Protein AF-A0AAX6TEC4-F1 (afdb_monomer_lite)

pLDDT: mean 70.36, std 19.99, range [33.09, 93.31]

Organism: Heterocephalus glaber (NCBI:txid10181)

Sequence (115 aa):
MALVPYEEAAGVGLQKFHKPFATFSFANHTIRVRQDWRQLGVAAVVWDAAVVLSTYLEMGAVELRGCSAVELGAGTGLVSIVAALLGASFGTFPIDEHMEASRRVRKNGSHVLRR

Structure (mmCIF, N/CA/C/O backbone):
data_AF-A0AAX6TEC4-F1
#
_entry.id   AF-A0AAX6TEC4-F1
#
loop_
_atom_site.group_PDB
_atom_site.id
_atom_site.type_symbol
_atom_site.label_atom_id
_atom_site.label_alt_id
_atom_site.label_comp_id
_atom_site.label_asym_id
_atom_site.label_entity_id
_atom_site.label_seq_id
_atom_site.pdbx_PDB_ins_code
_atom_site.Cartn_x
_atom_site.Cartn_y
_atom_site.Cartn_z
_atom_site.occupancy
_atom_site.B_iso_or_equiv
_atom_site.auth_seq_id
_atom_site.auth_comp_id
_atom_site.auth_asym_id
_atom_site.auth_atom_id
_atom_site.pdbx_PDB_model_num
ATOM 1 N N . MET A 1 1 ? 16.856 -19.346 -4.039 1.00 33.09 1 MET A N 1
ATOM 2 C CA . MET A 1 1 ? 16.809 -18.172 -4.934 1.00 33.09 1 MET A CA 1
ATOM 3 C C . MET A 1 1 ? 16.508 -18.699 -6.327 1.00 33.09 1 MET A C 1
ATOM 5 O O . MET A 1 1 ? 17.327 -19.433 -6.859 1.00 33.09 1 MET A O 1
ATOM 9 N N . ALA A 1 2 ? 15.298 -18.470 -6.841 1.00 36.25 2 ALA A N 1
ATOM 10 C CA . ALA A 1 2 ? 14.895 -18.942 -8.165 1.00 36.25 2 ALA A CA 1
ATOM 11 C C . ALA A 1 2 ? 14.949 -17.763 -9.137 1.00 36.25 2 ALA A C 1
ATOM 13 O O . ALA A 1 2 ? 14.362 -16.714 -8.873 1.00 36.25 2 ALA A O 1
ATOM 14 N N . LEU A 1 3 ? 15.687 -17.931 -10.230 1.00 43.97 3 LEU A N 1
ATOM 15 C CA . LEU A 1 3 ? 15.736 -16.974 -11.326 1.00 43.97 3 LEU A CA 1
ATOM 16 C C . LEU A 1 3 ? 14.529 -17.280 -12.213 1.00 43.97 3 LEU A C 1
ATOM 18 O O . LEU A 1 3 ? 14.510 -18.300 -12.894 1.00 43.97 3 LEU A O 1
ATOM 22 N N . VAL A 1 4 ? 13.490 -16.450 -12.128 1.00 55.38 4 VAL A N 1
ATOM 23 C CA . VAL A 1 4 ? 12.333 -16.539 -13.025 1.00 55.38 4 VAL A CA 1
ATOM 24 C C . VAL A 1 4 ? 12.636 -15.646 -14.228 1.00 55.38 4 VAL A C 1
ATOM 26 O O . VAL A 1 4 ? 12.648 -14.422 -14.065 1.00 55.38 4 VAL A O 1
ATOM 29 N N . PRO A 1 5 ? 12.934 -16.209 -15.412 1.00 50.22 5 PRO A N 1
ATOM 30 C CA . PRO A 1 5 ? 13.138 -15.409 -16.608 1.00 50.22 5 PRO A CA 1
ATOM 31 C C . PRO A 1 5 ? 11.786 -14.830 -17.040 1.00 50.22 5 PRO A C 1
ATOM 33 O O . PRO A 1 5 ? 10.908 -15.544 -17.520 1.00 50.22 5 PRO A O 1
ATOM 36 N N . TYR A 1 6 ? 11.600 -13.526 -16.835 1.00 54.91 6 TYR A N 1
ATOM 37 C CA . TYR A 1 6 ? 10.500 -12.787 -17.445 1.00 54.91 6 TYR A CA 1
ATOM 38 C C . TYR A 1 6 ? 10.891 -12.473 -18.889 1.00 54.91 6 TYR A C 1
ATOM 40 O O . TYR A 1 6 ? 11.501 -11.440 -19.156 1.00 54.91 6 TYR A O 1
ATOM 48 N N . GLU A 1 7 ? 10.583 -13.376 -19.820 1.00 53.34 7 GLU A N 1
ATOM 49 C CA . GLU A 1 7 ? 10.614 -13.013 -21.236 1.00 53.34 7 GLU A CA 1
ATOM 50 C C . GLU A 1 7 ? 9.557 -11.941 -21.517 1.00 53.34 7 GLU A C 1
ATOM 52 O O . GLU A 1 7 ? 8.434 -12.013 -21.013 1.00 53.34 7 GLU A O 1
ATOM 57 N N . GLU A 1 8 ? 9.902 -10.958 -22.353 1.00 53.72 8 GLU A N 1
ATOM 58 C CA . GLU A 1 8 ? 9.047 -9.819 -22.730 1.00 53.72 8 GLU A CA 1
ATOM 59 C C . GLU A 1 8 ? 7.679 -10.232 -23.316 1.00 53.72 8 GLU A C 1
ATOM 61 O O . GLU A 1 8 ? 6.755 -9.419 -23.357 1.00 53.72 8 GLU A O 1
ATOM 66 N N . ALA A 1 9 ? 7.522 -11.500 -23.718 1.00 49.78 9 ALA A N 1
ATOM 67 C CA . ALA A 1 9 ? 6.291 -12.083 -24.249 1.00 49.78 9 ALA A CA 1
ATOM 68 C C . ALA A 1 9 ? 5.428 -12.840 -23.211 1.00 49.78 9 ALA A C 1
ATOM 70 O O . ALA A 1 9 ? 4.306 -13.251 -23.522 1.00 49.78 9 ALA A O 1
ATOM 71 N N . ALA A 1 10 ? 5.897 -13.025 -21.973 1.00 48.00 10 ALA A N 1
ATOM 72 C CA . ALA A 1 10 ? 5.171 -13.763 -20.945 1.00 48.00 10 ALA A CA 1
ATOM 73 C C . ALA A 1 10 ? 4.118 -12.878 -20.258 1.00 48.00 10 ALA A C 1
ATOM 75 O O . ALA A 1 10 ? 4.369 -12.234 -19.248 1.00 48.00 10 ALA A O 1
ATOM 76 N N . GLY A 1 11 ? 2.898 -12.900 -20.792 1.00 50.16 11 GLY A N 1
ATOM 77 C CA . GLY A 1 11 ? 1.684 -12.605 -20.036 1.00 50.16 11 GLY A CA 1
ATOM 78 C C . GLY A 1 11 ? 1.136 -11.191 -20.212 1.00 50.16 11 GLY A C 1
ATOM 79 O O . GLY A 1 11 ? 1.694 -10.201 -19.745 1.00 50.16 11 GLY A O 1
ATOM 80 N N . VAL A 1 12 ? -0.077 -11.128 -20.761 1.00 52.53 12 VAL A N 1
ATOM 81 C CA . VAL A 1 12 ? -0.977 -9.960 -20.814 1.00 52.53 12 VAL A CA 1
ATOM 82 C C . VAL A 1 12 ? -1.051 -9.193 -19.469 1.00 52.53 12 VAL A C 1
ATOM 84 O O . VAL A 1 12 ? -1.340 -7.999 -19.449 1.00 52.53 12 VAL A O 1
ATOM 87 N N . GLY A 1 13 ? -0.714 -9.838 -18.344 1.00 57.31 13 GLY A N 1
ATOM 88 C CA . GLY A 1 13 ? -0.671 -9.256 -17.000 1.00 57.31 13 GLY A CA 1
ATOM 89 C C . GLY A 1 13 ? 0.547 -8.388 -16.637 1.00 57.31 13 GLY A C 1
ATOM 90 O O . GLY A 1 13 ? 0.413 -7.572 -15.727 1.00 57.31 13 GLY A O 1
ATOM 91 N N . LEU A 1 14 ? 1.701 -8.488 -17.317 1.00 60.34 14 LEU A N 1
ATOM 92 C CA . LEU A 1 14 ? 2.917 -7.704 -16.988 1.00 60.34 14 LEU A CA 1
ATOM 93 C C . LEU A 1 14 ? 3.008 -6.353 -17.709 1.00 60.34 14 LEU A C 1
ATOM 95 O O . LEU A 1 14 ? 3.801 -5.486 -17.340 1.00 60.34 14 LEU A O 1
ATOM 99 N N . GLN A 1 15 ? 2.146 -6.114 -18.697 1.00 63.56 15 GLN A N 1
ATOM 100 C CA . GLN A 1 15 ? 2.068 -4.833 -19.409 1.00 63.56 15 GLN A CA 1
ATOM 101 C C . GLN A 1 15 ? 1.787 -3.652 -18.461 1.00 63.56 15 GLN A C 1
ATOM 103 O O . GLN A 1 15 ? 2.258 -2.536 -18.677 1.00 63.56 15 GLN A O 1
ATOM 108 N N . LYS A 1 16 ? 1.082 -3.894 -17.347 1.00 69.06 16 LYS A N 1
ATOM 109 C CA . LYS A 1 16 ? 0.771 -2.870 -16.334 1.00 69.06 16 LYS A CA 1
ATOM 110 C C . LYS A 1 16 ? 2.002 -2.330 -15.592 1.00 69.06 16 LYS A C 1
ATOM 112 O O . LYS A 1 16 ? 1.962 -1.205 -15.097 1.00 69.06 16 LYS A O 1
ATOM 117 N N . PHE A 1 17 ? 3.093 -3.093 -15.554 1.00 70.56 17 PHE A N 1
ATOM 118 C CA . PHE A 1 17 ? 4.337 -2.733 -14.866 1.00 70.56 17 PHE A CA 1
ATOM 119 C C . PHE A 1 17 ? 5.250 -1.823 -15.692 1.00 70.56 17 PHE A C 1
ATOM 121 O O . PHE A 1 17 ? 6.108 -1.140 -15.139 1.00 70.56 17 PHE A O 1
ATOM 128 N N . HIS A 1 18 ? 5.014 -1.738 -17.002 1.00 69.31 18 HIS A N 1
ATOM 129 C CA . HIS A 1 18 ? 5.733 -0.833 -17.899 1.00 69.31 18 HIS A CA 1
ATOM 130 C C . HIS A 1 18 ? 5.202 0.607 -17.859 1.00 69.31 18 HIS A C 1
ATOM 132 O O . HIS A 1 18 ? 5.808 1.509 -18.439 1.00 69.31 18 HIS A O 1
ATOM 138 N N . LYS A 1 19 ? 4.081 0.853 -17.166 1.00 79.75 19 LYS A N 1
ATOM 139 C CA . LYS A 1 19 ? 3.554 2.206 -16.966 1.00 79.75 19 LYS A CA 1
ATOM 140 C C . LYS A 1 19 ? 4.354 2.921 -15.870 1.00 79.75 19 LYS A C 1
ATOM 142 O O . LYS A 1 19 ? 4.447 2.383 -14.767 1.00 79.75 19 LYS A O 1
ATOM 147 N N . PRO A 1 20 ? 4.836 4.158 -16.105 1.00 81.38 20 PRO A N 1
ATOM 148 C CA . PRO A 1 20 ? 5.668 4.890 -15.144 1.00 81.38 20 PRO A CA 1
ATOM 149 C C . PRO A 1 20 ? 4.913 5.294 -13.870 1.00 81.38 20 PRO A C 1
ATOM 151 O O . PRO A 1 20 ? 5.523 5.625 -12.854 1.00 81.38 20 PRO A O 1
ATOM 154 N N . PHE A 1 21 ? 3.578 5.272 -13.912 1.00 83.38 21 PHE A N 1
ATOM 155 C CA . PHE A 1 21 ? 2.720 5.548 -12.771 1.00 83.38 21 PHE A CA 1
ATOM 156 C C . PHE A 1 21 ? 1.545 4.573 -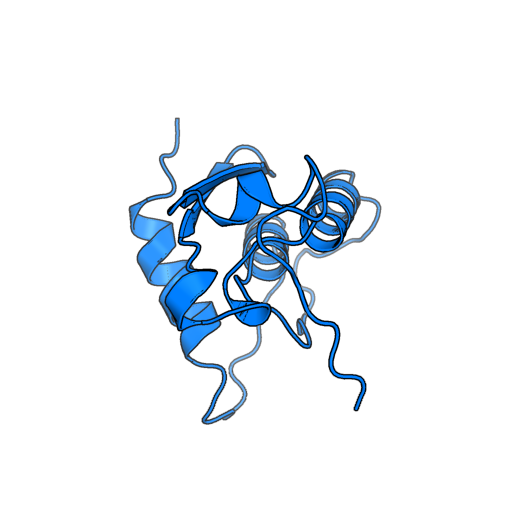12.723 1.00 83.38 21 PHE A C 1
ATOM 158 O O . PHE A 1 21 ? 0.979 4.221 -13.760 1.00 83.38 21 PHE A O 1
ATOM 165 N N . ALA A 1 22 ? 1.151 4.204 -11.509 1.00 85.38 22 ALA A N 1
ATOM 166 C CA . ALA A 1 22 ? -0.113 3.552 -11.204 1.00 85.38 22 ALA A CA 1
ATOM 167 C C . ALA A 1 22 ? -0.930 4.452 -10.268 1.00 85.38 22 ALA A C 1
ATOM 169 O O . ALA A 1 22 ? -0.383 5.050 -9.339 1.00 85.38 22 ALA A O 1
ATOM 170 N N . THR A 1 23 ? -2.228 4.573 -10.531 1.00 88.00 23 THR A N 1
ATOM 171 C CA . THR A 1 23 ? -3.137 5.437 -9.769 1.00 88.00 23 THR A CA 1
ATOM 172 C C . THR A 1 23 ? -4.213 4.581 -9.121 1.00 88.00 23 THR A C 1
ATOM 174 O O . 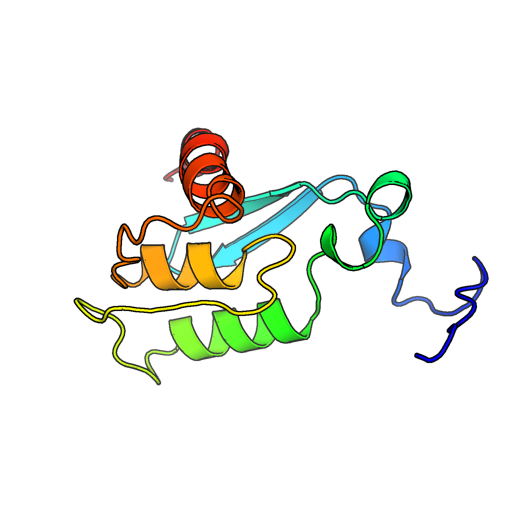THR A 1 23 ? -4.856 3.789 -9.806 1.00 88.00 23 THR A O 1
ATOM 177 N N . PHE A 1 24 ? -4.419 4.772 -7.822 1.00 89.06 24 PHE A N 1
ATOM 178 C CA . PHE A 1 24 ? -5.405 4.058 -7.016 1.00 89.06 24 PHE A CA 1
ATOM 179 C C . PHE A 1 24 ? -6.258 5.048 -6.225 1.00 89.06 24 PHE A C 1
ATOM 181 O O . PHE A 1 24 ? -5.807 6.154 -5.928 1.00 89.06 24 PHE A O 1
ATOM 188 N N . SER A 1 25 ? -7.480 4.654 -5.877 1.00 90.50 25 SER A N 1
ATOM 189 C CA . SER A 1 25 ? -8.364 5.421 -4.999 1.00 90.50 25 SER A CA 1
ATOM 190 C C . SER A 1 25 ? -8.635 4.586 -3.756 1.00 90.50 25 SER A C 1
ATOM 192 O O . SER A 1 25 ? -9.218 3.516 -3.886 1.00 90.50 25 SER A O 1
ATOM 194 N N . PHE A 1 26 ? -8.200 5.069 -2.592 1.00 89.12 26 PHE A N 1
ATOM 195 C CA . PHE A 1 26 ? -8.381 4.413 -1.293 1.00 89.12 26 PHE A CA 1
ATOM 196 C C . PHE A 1 26 ? -8.607 5.460 -0.202 1.00 89.12 26 PHE A C 1
ATOM 198 O O . PHE A 1 26 ? -8.005 6.535 -0.237 1.00 89.12 26 PHE A O 1
ATOM 205 N N . ALA A 1 27 ? -9.454 5.152 0.776 1.00 84.81 27 ALA A N 1
ATOM 206 C CA . ALA A 1 27 ? -9.827 6.002 1.901 1.00 84.81 27 ALA A CA 1
ATOM 207 C C . ALA A 1 27 ? -10.238 7.425 1.467 1.00 84.81 27 ALA A C 1
ATOM 209 O O . ALA A 1 27 ? -9.849 8.403 2.101 1.00 84.81 27 ALA A O 1
ATOM 210 N N . ASN A 1 28 ? -10.971 7.559 0.354 1.00 87.12 28 ASN A N 1
ATOM 211 C CA . ASN A 1 28 ? -11.330 8.832 -0.300 1.00 87.12 28 ASN A CA 1
ATOM 212 C C . ASN A 1 28 ? -10.142 9.688 -0.793 1.00 87.12 28 ASN A C 1
ATOM 214 O O . ASN A 1 28 ? -10.297 10.884 -1.044 1.00 87.12 28 ASN A O 1
ATOM 218 N N . HIS A 1 29 ? -8.964 9.095 -0.976 1.00 84.38 29 HIS A N 1
ATOM 219 C CA . HIS A 1 29 ? -7.776 9.765 -1.496 1.00 84.38 29 HIS A CA 1
ATOM 220 C C . HIS A 1 29 ? -7.301 9.102 -2.789 1.00 84.38 29 HIS A C 1
ATOM 222 O O . HIS A 1 29 ? -7.287 7.879 -2.924 1.00 84.38 29 HIS A O 1
ATOM 228 N N . THR A 1 30 ? -6.862 9.921 -3.746 1.00 87.31 30 THR A N 1
ATOM 229 C CA . THR A 1 30 ? -6.182 9.421 -4.946 1.00 87.31 30 THR A CA 1
ATOM 230 C C . THR A 1 30 ? -4.689 9.290 -4.667 1.00 87.31 30 THR A C 1
ATOM 232 O O . THR A 1 30 ? -4.005 10.280 -4.407 1.00 87.31 30 THR A O 1
ATOM 235 N N . ILE A 1 31 ? -4.178 8.065 -4.738 1.00 87.38 31 ILE A N 1
ATOM 236 C CA . ILE A 1 31 ? -2.775 7.728 -4.513 1.00 87.38 31 ILE A CA 1
ATOM 237 C C . ILE A 1 31 ? -2.131 7.447 -5.867 1.00 87.38 31 ILE A C 1
ATOM 239 O O . ILE A 1 31 ? -2.513 6.514 -6.573 1.00 87.38 31 ILE A O 1
ATOM 243 N N . ARG A 1 32 ? -1.121 8.243 -6.223 1.00 86.81 32 ARG A N 1
ATOM 244 C CA . ARG A 1 32 ? -0.309 8.025 -7.423 1.00 86.81 32 ARG A CA 1
ATOM 245 C C . ARG A 1 32 ? 1.054 7.467 -7.038 1.00 86.81 32 ARG A C 1
ATOM 247 O O . ARG A 1 32 ? 1.844 8.132 -6.371 1.00 86.81 32 ARG A O 1
ATOM 254 N N . VAL A 1 33 ? 1.342 6.257 -7.497 1.00 86.06 33 VAL A N 1
ATOM 255 C CA . VAL A 1 33 ? 2.580 5.526 -7.229 1.00 86.06 33 VAL A CA 1
ATOM 256 C C . VAL A 1 33 ? 3.460 5.552 -8.474 1.00 86.06 33 VAL A C 1
ATOM 258 O O . VAL A 1 33 ? 3.015 5.179 -9.556 1.00 86.06 33 VAL A O 1
ATOM 261 N N . ARG A 1 34 ? 4.717 5.987 -8.332 1.00 84.12 34 ARG A N 1
ATOM 262 C CA . ARG A 1 34 ? 5.721 5.895 -9.405 1.00 84.12 34 ARG A CA 1
ATOM 263 C C . ARG A 1 34 ? 6.235 4.462 -9.494 1.00 84.12 34 ARG A C 1
ATOM 265 O O . ARG A 1 34 ? 6.682 3.938 -8.475 1.00 84.12 34 ARG A O 1
ATOM 272 N N . GLN A 1 35 ? 6.211 3.891 -10.693 1.00 81.19 35 GLN A N 1
ATOM 273 C CA . GLN A 1 35 ? 6.712 2.551 -10.968 1.00 81.19 35 GLN A CA 1
ATOM 274 C C . GLN A 1 35 ? 7.912 2.589 -11.914 1.00 81.19 35 GLN A C 1
ATOM 276 O O . GLN A 1 35 ? 7.987 3.456 -12.785 1.00 81.19 35 GLN A O 1
ATOM 281 N N . ASP A 1 36 ? 8.843 1.655 -11.738 1.00 80.44 36 ASP A N 1
ATOM 282 C CA . ASP A 1 36 ? 10.042 1.548 -12.573 1.00 80.44 36 ASP A CA 1
ATOM 283 C C . ASP A 1 36 ? 10.529 0.095 -12.676 1.00 80.44 36 ASP A C 1
ATOM 285 O O . ASP A 1 36 ? 11.529 -0.305 -12.079 1.00 80.44 36 ASP A O 1
ATOM 289 N N . TRP A 1 37 ? 9.786 -0.718 -13.432 1.00 77.12 37 TRP A N 1
ATOM 290 C CA . TRP A 1 37 ? 10.117 -2.130 -13.649 1.00 77.12 37 TRP A CA 1
ATOM 291 C C . TRP A 1 37 ? 11.494 -2.326 -14.296 1.00 77.12 37 TRP A C 1
ATOM 293 O O . TRP A 1 37 ? 12.199 -3.276 -13.973 1.00 77.12 37 TRP A O 1
ATOM 303 N N . ARG A 1 38 ? 11.899 -1.418 -15.195 1.00 75.12 38 ARG A N 1
ATOM 304 C CA . ARG A 1 38 ? 13.131 -1.563 -15.981 1.00 75.12 38 ARG A CA 1
ATOM 305 C C . ARG A 1 38 ? 14.394 -1.295 -15.170 1.00 75.12 38 ARG A C 1
ATOM 307 O O . ARG A 1 38 ? 15.379 -1.993 -15.380 1.00 75.12 38 ARG A O 1
ATOM 314 N N . GLN A 1 39 ? 14.388 -0.295 -14.285 1.00 72.50 39 GLN A N 1
ATOM 315 C CA . GLN A 1 39 ? 15.584 0.056 -13.507 1.00 72.50 39 GLN A CA 1
ATOM 316 C C . GLN A 1 39 ? 15.610 -0.568 -12.112 1.00 72.50 39 GLN A C 1
ATOM 318 O O . GLN A 1 39 ? 16.685 -0.855 -11.597 1.00 72.50 39 GLN A O 1
ATOM 323 N N . LEU A 1 40 ? 14.445 -0.762 -11.490 1.00 71.62 40 LEU A N 1
ATOM 324 C CA . LEU A 1 40 ? 14.335 -1.153 -10.080 1.00 71.62 40 LEU A CA 1
ATOM 325 C C . LEU A 1 40 ? 13.594 -2.491 -9.878 1.00 71.62 40 LEU A C 1
ATOM 327 O O . LEU A 1 40 ? 13.478 -2.972 -8.749 1.00 71.62 40 LEU A O 1
ATOM 331 N N . GLY A 1 41 ? 13.116 -3.116 -10.960 1.00 76.62 41 GLY A N 1
ATOM 332 C CA . GLY A 1 41 ? 12.578 -4.475 -10.958 1.00 76.62 41 GLY A CA 1
ATOM 333 C C . GLY A 1 41 ? 11.345 -4.667 -10.070 1.00 76.62 41 GLY A C 1
ATOM 334 O O . GLY A 1 41 ? 10.480 -3.797 -9.949 1.00 76.62 41 GLY A O 1
ATOM 335 N N . VAL A 1 42 ? 11.278 -5.840 -9.436 1.00 78.94 42 VAL A N 1
ATOM 336 C CA . VAL A 1 42 ? 10.149 -6.341 -8.627 1.00 78.94 42 VAL A CA 1
ATOM 337 C C . VAL A 1 42 ? 9.725 -5.373 -7.515 1.00 78.94 42 VAL A C 1
ATOM 339 O O . VAL A 1 42 ? 8.536 -5.269 -7.221 1.00 78.94 42 VAL A O 1
ATOM 342 N N . ALA A 1 43 ? 10.663 -4.644 -6.905 1.00 76.44 43 ALA A N 1
ATOM 343 C CA . ALA A 1 43 ? 10.373 -3.752 -5.780 1.00 76.44 43 ALA A CA 1
ATOM 344 C C . ALA A 1 43 ? 9.694 -2.434 -6.197 1.00 76.44 43 ALA A C 1
ATOM 346 O O . ALA A 1 43 ? 9.058 -1.780 -5.373 1.00 76.44 43 ALA A O 1
ATOM 347 N N . ALA A 1 44 ? 9.806 -2.038 -7.467 1.00 81.81 44 ALA A N 1
ATOM 348 C CA . ALA A 1 44 ? 9.322 -0.751 -7.959 1.00 81.81 44 ALA A CA 1
ATOM 349 C C . ALA A 1 44 ? 8.017 -0.847 -8.747 1.00 81.81 44 ALA A C 1
ATOM 351 O O . ALA A 1 44 ? 7.724 0.028 -9.559 1.00 81.81 44 ALA A O 1
ATOM 352 N N . VAL A 1 45 ? 7.223 -1.889 -8.522 1.00 83.69 45 VAL A N 1
ATOM 353 C CA . VAL A 1 45 ? 5.888 -2.025 -9.108 1.00 83.69 45 VAL A CA 1
ATOM 354 C C . VAL A 1 45 ? 4.866 -2.360 -8.039 1.00 83.69 45 VAL A C 1
ATOM 356 O O . VAL A 1 45 ? 5.188 -2.913 -6.986 1.00 83.69 45 VAL A O 1
ATOM 359 N N . VAL A 1 46 ? 3.618 -1.981 -8.289 1.00 86.38 46 VAL A N 1
ATOM 360 C CA . VAL A 1 46 ? 2.513 -2.335 -7.405 1.00 86.38 46 VAL A CA 1
ATOM 361 C C . VAL A 1 46 ? 2.028 -3.727 -7.775 1.00 86.38 46 VAL A C 1
ATOM 363 O O . VAL A 1 46 ? 1.489 -3.940 -8.858 1.00 86.38 46 VAL A O 1
ATOM 366 N N . TRP A 1 47 ? 2.202 -4.670 -6.857 1.00 89.31 47 TRP A N 1
ATOM 367 C CA . TRP A 1 47 ? 1.686 -6.027 -6.995 1.00 89.31 47 TRP A CA 1
ATOM 368 C C . TRP A 1 47 ? 0.190 -6.085 -6.683 1.00 89.31 47 TRP A C 1
ATOM 370 O O . TRP A 1 47 ? -0.294 -5.354 -5.820 1.00 89.31 47 TRP A O 1
ATOM 380 N N . ASP A 1 48 ? -0.537 -7.004 -7.325 1.00 87.50 48 ASP A N 1
ATOM 381 C CA . 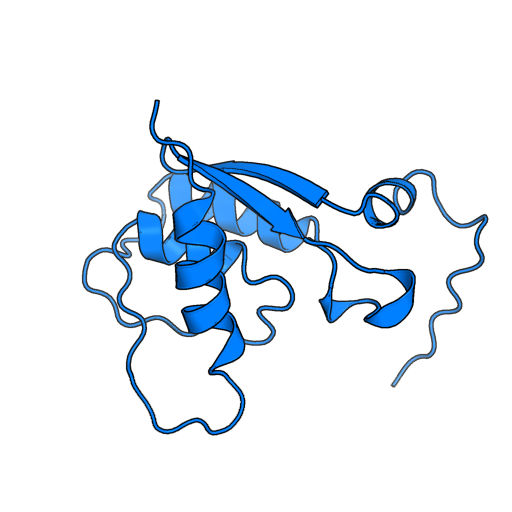ASP A 1 48 ? -1.983 -7.162 -7.096 1.00 87.50 48 ASP A CA 1
ATOM 382 C C . ASP A 1 48 ? -2.303 -7.473 -5.628 1.00 87.50 48 ASP A C 1
ATOM 384 O O . ASP A 1 48 ? -3.285 -6.970 -5.090 1.00 87.50 48 ASP A O 1
ATOM 388 N N . ALA A 1 49 ? -1.429 -8.218 -4.944 1.00 87.88 49 ALA A N 1
ATOM 389 C CA . ALA A 1 49 ? -1.561 -8.495 -3.516 1.00 87.88 49 ALA A CA 1
ATOM 390 C C . ALA A 1 49 ? -1.591 -7.214 -2.660 1.00 87.88 49 ALA A C 1
ATOM 392 O O . ALA A 1 49 ? -2.356 -7.139 -1.701 1.00 87.88 49 ALA A O 1
ATOM 393 N N . ALA A 1 50 ? -0.820 -6.183 -3.028 1.00 88.12 50 ALA A N 1
ATOM 394 C CA . ALA A 1 50 ? -0.832 -4.898 -2.328 1.00 88.12 50 ALA A CA 1
ATOM 395 C C . ALA A 1 50 ? -2.162 -4.154 -2.528 1.00 88.12 50 ALA A C 1
ATOM 397 O O . ALA A 1 50 ? -2.646 -3.494 -1.609 1.00 88.12 50 ALA A O 1
ATOM 398 N N . VAL A 1 51 ? -2.776 -4.286 -3.709 1.00 90.75 51 VAL A N 1
ATOM 399 C CA . VAL A 1 51 ? -4.102 -3.718 -3.999 1.00 90.75 51 VAL A CA 1
ATOM 400 C C . VAL A 1 51 ? -5.172 -4.435 -3.177 1.00 90.75 51 VAL A C 1
ATOM 402 O O . VAL A 1 51 ? -5.939 -3.775 -2.485 1.00 90.75 51 VAL A O 1
ATOM 405 N N . VAL A 1 52 ? -5.172 -5.772 -3.181 1.00 93.31 52 VAL A N 1
ATOM 406 C CA . VAL A 1 52 ? -6.127 -6.589 -2.411 1.00 93.31 52 VAL A CA 1
ATOM 407 C C . VAL A 1 52 ? -6.024 -6.303 -0.913 1.00 93.31 52 VAL A C 1
ATOM 409 O O . VAL A 1 52 ? -7.045 -6.102 -0.258 1.00 93.31 52 VAL A O 1
ATOM 412 N N . LEU A 1 53 ? -4.805 -6.226 -0.371 1.00 90.38 53 LEU A N 1
ATOM 413 C CA . LEU A 1 53 ? -4.596 -5.897 1.038 1.00 90.38 53 LEU A CA 1
ATOM 414 C C . LEU A 1 53 ? -5.077 -4.477 1.364 1.00 90.38 53 LEU A C 1
ATOM 416 O O . LEU A 1 53 ? -5.742 -4.277 2.374 1.00 90.38 53 LEU A O 1
ATOM 420 N N . SER A 1 54 ? -4.809 -3.503 0.492 1.00 90.75 54 SER A N 1
ATOM 421 C CA . SER A 1 54 ? -5.296 -2.127 0.663 1.00 90.75 54 SER A CA 1
ATOM 422 C C . SER A 1 54 ? -6.826 -2.059 0.697 1.00 90.75 54 SER A C 1
ATOM 424 O O . SER A 1 54 ? -7.385 -1.401 1.572 1.00 90.75 54 SER A O 1
ATOM 426 N N . THR A 1 55 ? -7.506 -2.787 -0.196 1.00 91.94 55 THR A N 1
ATOM 427 C CA . THR A 1 55 ? -8.972 -2.910 -0.189 1.00 91.94 55 THR A CA 1
ATOM 428 C C . THR A 1 55 ? -9.469 -3.552 1.105 1.00 91.94 55 THR A C 1
ATOM 430 O O . THR A 1 55 ? -10.410 -3.054 1.713 1.00 91.94 55 THR A O 1
ATOM 433 N N . TYR A 1 56 ? -8.822 -4.623 1.569 1.00 91.62 56 TYR A N 1
ATOM 434 C CA . TYR A 1 56 ? -9.204 -5.296 2.812 1.00 91.62 56 TYR A CA 1
ATOM 435 C C . TYR A 1 56 ? -9.091 -4.377 4.040 1.00 91.62 56 TYR A C 1
ATOM 437 O O . TYR A 1 56 ? -9.976 -4.376 4.896 1.00 91.62 56 TYR A O 1
ATOM 445 N N . LEU A 1 57 ? -8.037 -3.555 4.111 1.00 89.44 57 LEU A N 1
ATOM 446 C CA . LEU A 1 57 ? -7.879 -2.559 5.174 1.00 89.44 57 LEU A CA 1
ATOM 447 C C . LEU A 1 57 ? -8.944 -1.455 5.087 1.00 89.44 57 LEU A C 1
ATOM 449 O O . LEU A 1 57 ? -9.497 -1.057 6.109 1.00 89.44 57 LEU A O 1
ATOM 453 N N . GLU A 1 58 ? -9.269 -0.984 3.880 1.00 88.94 58 GLU A N 1
ATOM 454 C CA . GLU A 1 58 ? -10.306 0.035 3.658 1.00 88.94 58 GLU A CA 1
ATOM 455 C C . GLU A 1 58 ? -11.709 -0.443 4.063 1.00 88.94 58 GLU A C 1
ATOM 457 O O . GLU A 1 58 ? -12.501 0.349 4.571 1.00 88.94 58 GLU A O 1
ATOM 462 N N . MET A 1 59 ? -12.004 -1.738 3.918 1.00 89.75 59 MET A N 1
ATOM 463 C CA . MET A 1 59 ? -13.273 -2.338 4.352 1.00 89.75 59 MET A CA 1
ATOM 464 C C . MET A 1 59 ? -13.491 -2.288 5.875 1.00 89.75 59 MET A C 1
ATOM 466 O O . MET A 1 59 ? -14.563 -2.664 6.346 1.00 89.75 59 MET A O 1
ATOM 470 N N . GLY A 1 60 ? -12.500 -1.843 6.657 1.00 85.50 60 GLY A N 1
ATOM 471 C CA . GLY A 1 60 ? -12.611 -1.717 8.111 1.00 85.50 60 GLY A CA 1
ATOM 472 C C . GLY A 1 60 ? -12.560 -3.054 8.849 1.00 85.50 60 GLY A C 1
ATOM 473 O O . GLY A 1 60 ? -12.908 -3.114 10.024 1.00 85.50 60 GLY A O 1
ATOM 474 N N . ALA A 1 61 ? -12.109 -4.124 8.185 1.00 80.12 61 ALA A N 1
ATOM 475 C CA . ALA A 1 61 ? -11.934 -5.439 8.803 1.00 80.12 61 ALA A CA 1
ATOM 476 C C . ALA A 1 61 ? -10.808 -5.464 9.857 1.00 80.12 61 ALA A C 1
ATOM 478 O O . ALA A 1 61 ? -10.716 -6.402 10.646 1.00 80.12 61 ALA A O 1
ATOM 479 N N . VAL A 1 62 ? -9.945 -4.441 9.864 1.00 84.44 62 VAL A N 1
ATOM 480 C CA . VAL A 1 62 ? -8.836 -4.273 10.807 1.00 84.44 62 VAL A CA 1
ATOM 481 C C . VAL A 1 62 ? -8.890 -2.862 11.387 1.00 84.44 62 VAL A C 1
ATOM 483 O O . VAL A 1 62 ? -8.902 -1.880 10.644 1.00 84.44 62 VAL A O 1
ATOM 486 N N . GLU A 1 63 ? -8.887 -2.750 12.714 1.00 83.69 63 GLU A N 1
ATOM 487 C CA . GLU A 1 63 ? -8.793 -1.461 13.395 1.00 83.69 63 GLU A CA 1
ATOM 488 C C . GLU A 1 63 ? -7.340 -0.971 13.377 1.00 83.69 63 GLU A C 1
ATOM 490 O O . GLU A 1 63 ? -6.460 -1.562 13.997 1.00 83.69 63 GLU A O 1
ATOM 495 N N . LEU A 1 64 ? -7.081 0.089 12.607 1.00 83.06 64 LEU A N 1
ATOM 496 C CA . LEU A 1 64 ? -5.739 0.655 12.426 1.00 83.06 64 LEU A CA 1
ATOM 497 C C . LEU A 1 64 ? -5.515 1.963 13.191 1.00 83.06 64 LEU A C 1
ATOM 499 O O . LEU A 1 64 ? -4.376 2.413 13.320 1.00 83.06 64 LEU A O 1
ATOM 503 N N . ARG A 1 65 ? -6.579 2.607 13.679 1.00 85.31 65 ARG A N 1
ATOM 504 C CA . ARG A 1 65 ? -6.491 3.936 14.297 1.00 85.31 65 ARG A CA 1
ATOM 505 C C . ARG A 1 65 ? -5.685 3.881 15.590 1.00 85.31 65 ARG A C 1
ATOM 507 O O . ARG A 1 65 ? -6.079 3.225 16.544 1.00 85.31 65 ARG A O 1
ATOM 514 N N . GLY A 1 66 ? -4.568 4.606 15.624 1.00 82.00 66 GLY A N 1
ATOM 515 C CA . GLY A 1 66 ? -3.690 4.661 16.798 1.00 82.00 66 GLY A CA 1
ATOM 516 C C . GLY A 1 66 ? -2.816 3.418 16.994 1.00 82.00 66 GLY A C 1
ATOM 517 O O . GLY A 1 66 ? -2.066 3.355 17.966 1.00 82.00 66 GLY A O 1
ATOM 518 N N . CYS A 1 67 ? -2.860 2.450 16.076 1.00 84.56 67 CYS A N 1
ATOM 519 C CA . CYS A 1 67 ? -1.996 1.276 16.119 1.00 84.56 67 CYS A CA 1
ATOM 520 C C . CYS A 1 67 ? -0.612 1.591 15.543 1.00 84.56 67 CYS A C 1
ATOM 522 O O . CYS A 1 67 ? -0.491 2.337 14.570 1.00 84.56 67 CYS A O 1
ATOM 524 N N . SER A 1 68 ? 0.427 0.980 16.115 1.00 86.19 68 SER A N 1
ATOM 525 C CA . SER A 1 68 ? 1.767 0.970 15.522 1.00 86.19 68 SER A CA 1
ATOM 526 C C . SER A 1 68 ? 1.854 -0.151 14.487 1.00 86.19 68 SER A C 1
ATOM 528 O O . SER A 1 68 ? 1.611 -1.309 14.830 1.00 86.19 68 SER A O 1
ATOM 530 N N . ALA A 1 69 ? 2.181 0.176 13.237 1.00 82.81 69 ALA A N 1
ATOM 531 C CA . ALA A 1 69 ? 2.267 -0.790 12.141 1.00 82.81 69 ALA A CA 1
ATOM 532 C C . ALA A 1 69 ? 3.654 -0.792 11.477 1.00 82.81 69 ALA A C 1
ATOM 534 O O . ALA A 1 69 ? 4.329 0.235 11.403 1.00 82.81 69 ALA A O 1
ATOM 535 N N . VAL A 1 70 ? 4.061 -1.956 10.961 1.00 86.69 70 VAL A N 1
ATOM 536 C CA . VAL A 1 70 ? 5.271 -2.137 10.148 1.00 86.69 70 VAL A CA 1
ATOM 537 C C . VAL A 1 70 ? 4.927 -2.946 8.897 1.00 86.69 70 VAL A C 1
ATOM 539 O O . VAL A 1 70 ? 4.297 -3.997 8.987 1.00 86.69 70 VAL A O 1
ATOM 542 N N . GLU A 1 71 ? 5.326 -2.454 7.722 1.00 83.62 71 GLU A N 1
ATOM 543 C CA . GLU A 1 71 ? 5.177 -3.165 6.447 1.00 83.62 71 GLU A CA 1
ATOM 544 C C . GLU A 1 71 ? 6.528 -3.769 6.044 1.00 83.62 71 GLU A C 1
ATOM 546 O O . GLU A 1 71 ? 7.478 -3.049 5.731 1.00 83.62 71 GLU A O 1
ATOM 551 N N . LEU A 1 72 ? 6.624 -5.100 6.046 1.00 86.75 72 LEU A N 1
ATOM 552 C CA . LEU A 1 72 ? 7.814 -5.811 5.580 1.00 86.75 72 LEU A CA 1
ATOM 553 C C . LEU A 1 72 ? 7.741 -5.995 4.063 1.00 86.75 72 LEU A C 1
ATOM 555 O O . LEU A 1 72 ? 6.758 -6.517 3.546 1.00 86.75 72 LEU A O 1
ATOM 559 N N . GLY A 1 73 ? 8.790 -5.583 3.348 1.00 83.56 73 GLY A N 1
ATOM 560 C CA . GLY A 1 73 ? 8.819 -5.686 1.887 1.00 83.56 73 GLY A CA 1
ATOM 561 C C . GLY A 1 73 ? 7.879 -4.702 1.185 1.00 83.56 73 GLY A C 1
ATOM 562 O O . GLY A 1 73 ? 7.289 -5.048 0.167 1.00 83.56 73 GLY A O 1
ATOM 563 N N . ALA A 1 74 ? 7.762 -3.475 1.704 1.00 81.12 74 ALA A N 1
ATOM 564 C CA . ALA A 1 74 ? 6.813 -2.469 1.222 1.00 81.12 74 ALA A CA 1
ATOM 565 C C . ALA A 1 74 ? 6.899 -2.165 -0.287 1.00 81.12 74 ALA A C 1
ATOM 567 O O . ALA A 1 74 ? 5.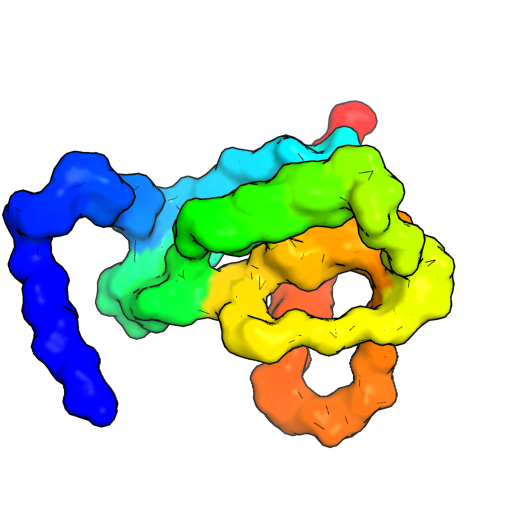913 -1.746 -0.894 1.00 81.12 74 ALA A O 1
ATOM 568 N N . GLY A 1 75 ? 8.068 -2.355 -0.909 1.00 85.00 75 GLY A N 1
ATOM 569 C CA . GLY A 1 75 ? 8.288 -2.080 -2.328 1.00 85.00 75 GLY A CA 1
ATOM 570 C C . GLY A 1 75 ? 7.927 -0.634 -2.676 1.00 85.00 75 GLY A C 1
ATOM 571 O O . GLY A 1 75 ? 8.639 0.304 -2.326 1.00 85.00 75 GLY A O 1
ATOM 572 N N . THR A 1 76 ? 6.776 -0.444 -3.322 1.00 84.44 76 THR A N 1
ATOM 573 C CA . THR A 1 76 ? 6.235 0.882 -3.658 1.00 84.44 76 THR A CA 1
ATOM 574 C C . THR A 1 76 ? 5.560 1.618 -2.493 1.00 84.44 76 THR A C 1
ATOM 576 O O . THR A 1 76 ? 5.342 2.830 -2.587 1.00 84.44 76 THR A O 1
ATOM 579 N N . GLY A 1 77 ? 5.233 0.913 -1.407 1.00 85.75 77 GLY A N 1
ATOM 580 C CA . GLY A 1 77 ? 4.651 1.457 -0.180 1.00 85.75 77 GLY A CA 1
ATOM 581 C C . GLY A 1 77 ? 3.160 1.785 -0.262 1.00 85.75 77 GLY A C 1
ATOM 582 O O . GLY A 1 77 ? 2.684 2.600 0.526 1.00 85.75 77 GLY A O 1
ATOM 583 N N . LEU A 1 78 ? 2.415 1.200 -1.211 1.00 87.69 78 LEU A N 1
ATOM 584 C CA . LEU A 1 78 ? 0.975 1.453 -1.357 1.00 87.69 78 LEU A CA 1
ATOM 585 C C . LEU A 1 78 ? 0.204 1.113 -0.071 1.00 87.69 78 LEU A C 1
ATOM 587 O O . LEU A 1 78 ? -0.590 1.933 0.383 1.00 87.69 78 LEU A O 1
ATOM 591 N N . VAL A 1 79 ? 0.472 -0.047 0.536 1.00 90.00 79 VAL A N 1
ATOM 592 C CA . VAL A 1 79 ? -0.240 -0.497 1.742 1.00 90.00 79 VAL A CA 1
ATOM 593 C C . VAL A 1 79 ? 0.103 0.396 2.931 1.00 90.00 79 VAL A C 1
ATOM 595 O O . VAL A 1 79 ? -0.810 0.826 3.630 1.00 90.00 79 VAL A O 1
ATOM 598 N N . SER A 1 80 ? 1.376 0.769 3.120 1.00 88.25 80 SER A N 1
ATOM 599 C CA . SER A 1 80 ? 1.765 1.763 4.133 1.00 88.25 80 SER A CA 1
ATOM 600 C C . SER A 1 80 ? 1.024 3.091 3.972 1.00 88.25 80 SER A C 1
ATOM 602 O O . SER A 1 80 ? 0.560 3.656 4.960 1.00 88.25 80 SER A O 1
ATOM 604 N N . ILE A 1 81 ? 0.881 3.597 2.739 1.00 87.62 81 ILE A N 1
ATOM 605 C CA . ILE A 1 81 ? 0.138 4.840 2.480 1.00 87.62 81 ILE A CA 1
ATOM 606 C C . ILE A 1 81 ? -1.332 4.667 2.879 1.00 87.62 81 ILE A C 1
ATOM 608 O O . ILE A 1 81 ? -1.873 5.523 3.576 1.00 87.62 81 ILE A O 1
ATOM 612 N N . VAL A 1 82 ? -1.976 3.572 2.471 1.00 88.75 82 VAL A N 1
ATOM 613 C CA . VAL A 1 82 ? -3.389 3.315 2.792 1.00 88.75 82 VAL A CA 1
ATOM 614 C C . VAL A 1 82 ? -3.590 3.145 4.297 1.00 88.75 82 VAL A C 1
ATOM 616 O O . VAL A 1 82 ? -4.470 3.781 4.870 1.00 88.75 82 VAL A O 1
ATOM 619 N N . ALA A 1 83 ? -2.732 2.381 4.968 1.00 87.00 83 ALA A N 1
ATOM 620 C CA . ALA A 1 83 ? -2.775 2.217 6.415 1.00 87.00 83 ALA A CA 1
ATOM 621 C C . ALA A 1 83 ? -2.571 3.552 7.157 1.00 87.00 83 ALA A C 1
ATOM 623 O O . ALA A 1 83 ? -3.291 3.833 8.116 1.00 87.00 83 ALA A O 1
ATOM 624 N N . ALA A 1 84 ? -1.662 4.414 6.684 1.00 87.00 84 ALA A N 1
ATOM 625 C CA . ALA A 1 84 ? -1.471 5.757 7.238 1.00 87.00 84 ALA A CA 1
ATOM 626 C C . ALA A 1 84 ? -2.733 6.622 7.090 1.00 87.00 84 ALA A C 1
ATOM 628 O O . ALA A 1 84 ? -3.134 7.299 8.035 1.00 87.00 84 ALA A O 1
ATOM 629 N N . LEU A 1 85 ? -3.386 6.582 5.922 1.00 86.12 85 LEU A N 1
ATOM 630 C CA . LEU A 1 85 ? -4.634 7.315 5.670 1.00 86.12 85 LEU A CA 1
ATOM 631 C C . LEU A 1 85 ? -5.790 6.826 6.554 1.00 86.12 85 LEU A C 1
ATOM 633 O O . LEU A 1 85 ? -6.654 7.619 6.923 1.00 86.12 85 LEU A O 1
ATOM 637 N N . LEU A 1 86 ? -5.787 5.545 6.926 1.00 85.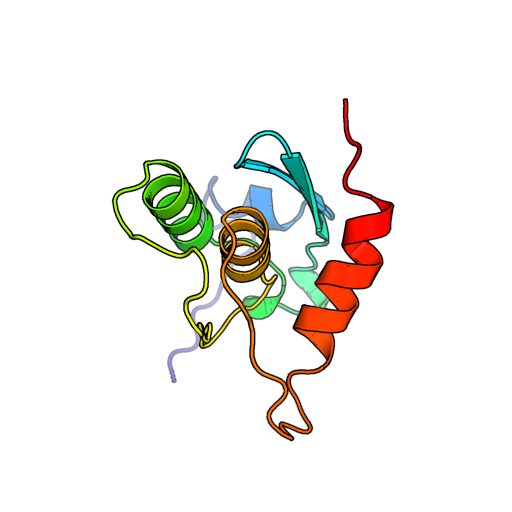88 86 LEU A N 1
ATOM 638 C CA . LEU A 1 86 ? -6.764 4.943 7.837 1.00 85.88 86 LEU A CA 1
ATOM 639 C C . LEU A 1 86 ? -6.457 5.203 9.326 1.00 85.88 86 LEU A C 1
ATOM 641 O O . LEU A 1 86 ? -7.271 4.858 10.185 1.00 85.88 86 LEU A O 1
ATOM 645 N N . GLY A 1 87 ? -5.336 5.864 9.640 1.00 83.56 87 GLY A N 1
ATOM 646 C CA . GLY A 1 87 ? -4.978 6.304 10.991 1.00 83.56 87 GLY A CA 1
ATOM 647 C C . GLY A 1 87 ? -3.935 5.443 11.707 1.00 83.56 87 GLY A C 1
ATOM 648 O O . GLY A 1 87 ? -3.765 5.606 12.919 1.00 83.56 87 GLY A O 1
ATOM 649 N N . ALA A 1 88 ? -3.235 4.556 10.992 1.00 84.25 88 ALA A N 1
ATOM 650 C CA . ALA A 1 88 ? -2.082 3.848 11.540 1.00 84.25 88 ALA A CA 1
ATOM 651 C C . ALA A 1 88 ? -0.921 4.812 11.803 1.00 84.25 88 ALA A C 1
ATOM 653 O O . ALA A 1 88 ? -0.625 5.706 11.007 1.00 84.25 88 ALA A O 1
ATOM 654 N N . SER A 1 89 ? -0.234 4.596 12.919 1.00 77.56 89 SER A N 1
ATOM 655 C CA . SER A 1 89 ? 1.013 5.272 13.250 1.00 77.56 89 SER A CA 1
ATOM 656 C C . SER A 1 89 ? 2.189 4.400 12.825 1.00 77.56 89 SER A C 1
ATOM 658 O O . SER A 1 89 ? 2.263 3.221 13.157 1.00 77.56 89 SER A O 1
ATOM 660 N N . PHE A 1 90 ? 3.139 4.985 12.106 1.00 71.50 90 PHE A N 1
ATOM 661 C CA . PHE A 1 90 ? 4.411 4.337 11.805 1.00 71.50 90 PHE A CA 1
ATOM 662 C C . PHE A 1 90 ? 5.452 4.915 12.761 1.00 71.50 90 PHE A C 1
ATOM 664 O O . PHE A 1 90 ? 5.722 6.116 12.734 1.00 71.50 90 PHE A O 1
ATOM 671 N N . GLY A 1 91 ? 5.982 4.086 13.661 1.00 49.97 91 GLY A N 1
ATOM 672 C CA . GLY A 1 91 ? 6.956 4.527 14.657 1.00 49.97 91 GLY A CA 1
ATOM 673 C C . GLY A 1 91 ? 8.279 4.982 14.029 1.00 49.97 91 GLY A C 1
ATOM 674 O O . GLY A 1 91 ? 8.786 4.366 13.093 1.00 49.97 91 GLY A O 1
ATOM 675 N N . THR A 1 92 ? 8.873 6.045 14.574 1.00 39.34 92 THR A N 1
ATOM 676 C CA . THR A 1 92 ? 10.283 6.408 14.365 1.00 39.34 92 THR A CA 1
ATOM 677 C C . THR A 1 92 ? 11.176 5.457 15.161 1.00 39.34 92 THR A C 1
ATOM 679 O O . THR A 1 92 ? 11.510 5.737 16.308 1.00 39.34 92 THR A O 1
ATOM 682 N N . PHE A 1 93 ? 11.563 4.331 14.567 1.00 33.44 93 PHE A N 1
ATOM 683 C CA . PHE A 1 93 ? 12.728 3.565 15.018 1.00 33.4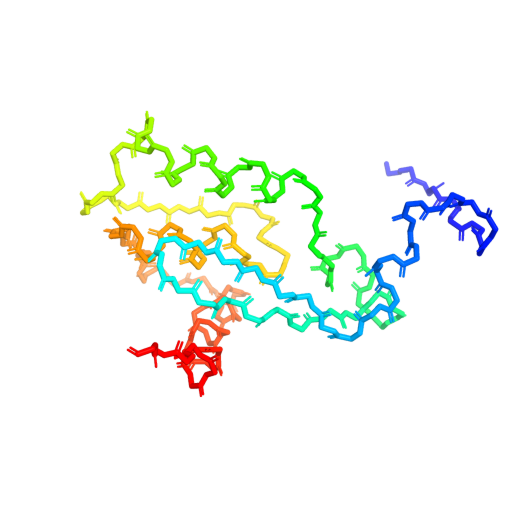4 93 PHE A CA 1
ATOM 684 C C . PHE A 1 93 ? 13.949 3.979 14.178 1.00 33.44 93 PHE A C 1
ATOM 686 O O . PHE A 1 93 ? 13.768 4.329 13.009 1.00 33.44 93 PHE A O 1
ATOM 693 N N . PRO A 1 94 ? 15.177 3.996 14.732 1.00 33.75 94 PRO A N 1
ATOM 694 C CA . PRO A 1 94 ? 16.386 4.228 13.952 1.00 33.75 94 PRO A CA 1
ATOM 695 C C . PRO A 1 94 ? 16.612 2.996 13.075 1.00 33.75 94 PRO A C 1
ATOM 697 O O . PRO A 1 94 ? 17.160 1.987 13.500 1.00 33.75 94 PRO A O 1
ATOM 700 N N . ILE A 1 95 ? 16.078 3.061 11.864 1.00 36.09 95 ILE A N 1
ATOM 701 C CA . ILE A 1 95 ? 16.263 2.071 10.813 1.00 36.09 95 ILE A CA 1
ATOM 702 C C . ILE A 1 95 ? 16.902 2.817 9.650 1.00 36.09 95 ILE A C 1
ATOM 704 O O . ILE A 1 95 ? 16.228 3.521 8.896 1.00 36.09 95 ILE A O 1
ATOM 708 N N . ASP A 1 96 ? 18.224 2.709 9.550 1.00 34.88 96 ASP A N 1
ATOM 709 C CA . ASP A 1 96 ? 19.054 3.447 8.593 1.00 34.88 96 ASP A CA 1
ATOM 710 C C . ASP A 1 96 ? 18.697 3.181 7.112 1.00 34.88 96 ASP A C 1
ATOM 712 O O . ASP A 1 96 ? 19.174 3.891 6.232 1.00 34.88 96 ASP A O 1
ATOM 716 N N . GLU A 1 97 ? 17.774 2.259 6.806 1.00 40.44 97 GLU A N 1
ATOM 717 C CA . GLU A 1 97 ? 17.393 1.912 5.427 1.00 40.44 97 GLU A CA 1
ATOM 718 C C . GLU A 1 97 ? 15.912 2.123 5.052 1.00 40.44 97 GLU A C 1
ATOM 720 O O . GLU A 1 97 ? 15.569 2.055 3.874 1.00 40.44 97 GLU A O 1
ATOM 725 N N . HIS A 1 98 ? 15.008 2.475 5.977 1.00 41.91 98 HIS A N 1
ATOM 726 C CA . HIS A 1 98 ? 13.572 2.623 5.641 1.00 41.91 98 HIS A CA 1
ATOM 727 C C . HIS A 1 98 ? 13.085 4.077 5.501 1.00 41.91 98 HIS A C 1
ATOM 729 O O . HIS A 1 98 ? 11.887 4.338 5.341 1.00 41.91 98 HIS A O 1
ATOM 735 N N . MET A 1 99 ? 14.004 5.051 5.461 1.00 36.00 99 MET A N 1
ATOM 736 C CA . MET A 1 99 ? 13.686 6.472 5.246 1.00 36.00 99 MET A CA 1
ATOM 737 C C . MET A 1 99 ? 13.148 6.783 3.830 1.00 36.00 99 MET A C 1
ATOM 739 O O . MET A 1 99 ? 12.828 7.937 3.537 1.00 36.00 99 MET A O 1
ATOM 743 N N . GLU A 1 100 ? 12.994 5.797 2.942 1.00 42.44 100 GLU A N 1
ATOM 744 C CA . GLU A 1 100 ? 12.306 6.000 1.667 1.00 42.44 100 GLU A CA 1
ATOM 745 C C . GLU A 1 100 ? 10.786 5.991 1.802 1.00 42.44 100 GLU A C 1
ATOM 747 O O . GLU A 1 100 ? 10.165 6.857 1.195 1.00 42.44 100 GLU A O 1
ATOM 752 N N . ALA A 1 101 ? 10.173 5.142 2.636 1.00 42.03 101 ALA A N 1
ATOM 753 C CA . ALA A 1 101 ? 8.711 5.065 2.745 1.00 42.03 101 ALA A CA 1
ATOM 754 C C . ALA A 1 101 ? 8.110 6.366 3.309 1.00 42.03 101 ALA A C 1
ATOM 756 O O . ALA A 1 101 ? 7.263 6.982 2.667 1.00 42.03 101 ALA A O 1
ATOM 757 N N . SER A 1 102 ? 8.636 6.889 4.423 1.00 37.34 102 SER A N 1
ATOM 758 C CA . SER A 1 102 ? 8.182 8.166 5.008 1.00 37.34 102 SER A CA 1
ATOM 759 C C . SER A 1 102 ? 8.578 9.400 4.181 1.00 37.34 102 SER A C 1
ATOM 761 O O . SER A 1 102 ? 7.870 10.412 4.190 1.00 37.34 102 SER A O 1
ATOM 763 N N . ARG A 1 103 ? 9.680 9.355 3.409 1.00 42.41 103 ARG A N 1
ATOM 764 C CA . ARG A 1 103 ? 9.976 10.401 2.406 1.00 42.41 103 ARG A CA 1
ATOM 765 C C . ARG A 1 103 ? 9.065 10.284 1.186 1.00 42.41 103 ARG A C 1
ATOM 767 O O . ARG A 1 103 ? 8.733 11.323 0.624 1.00 42.41 103 ARG A O 1
ATOM 774 N N . ARG A 1 104 ? 8.631 9.083 0.789 1.00 47.06 104 ARG A N 1
ATOM 775 C CA . ARG A 1 104 ? 7.672 8.862 -0.305 1.00 47.06 104 ARG A CA 1
ATOM 776 C C . ARG A 1 104 ? 6.269 9.261 0.114 1.00 47.06 104 ARG A C 1
ATOM 778 O O . ARG A 1 104 ? 5.623 9.926 -0.670 1.00 47.06 104 ARG A O 1
ATOM 785 N N . VAL A 1 105 ? 5.829 8.972 1.339 1.00 48.81 105 VAL A N 1
ATOM 786 C CA . VAL A 1 105 ? 4.556 9.471 1.891 1.00 48.81 105 VAL A CA 1
ATOM 787 C C . VAL A 1 105 ? 4.556 11.002 1.904 1.00 48.81 105 VAL A C 1
ATOM 789 O O . VAL A 1 105 ? 3.594 11.607 1.449 1.00 48.81 105 VAL A O 1
ATOM 792 N N . ARG A 1 106 ? 5.662 11.655 2.301 1.00 40.91 106 ARG A N 1
ATOM 793 C CA . ARG A 1 106 ? 5.780 13.127 2.234 1.00 40.91 106 ARG A CA 1
ATOM 794 C C . ARG A 1 106 ? 5.884 13.688 0.807 1.00 40.91 106 ARG A C 1
ATOM 796 O O . ARG A 1 106 ? 5.259 14.702 0.526 1.00 40.91 106 ARG A O 1
ATOM 803 N N . LYS A 1 107 ? 6.622 13.044 -0.108 1.00 40.94 107 LYS A N 1
ATOM 804 C CA . LYS A 1 107 ? 6.756 13.476 -1.521 1.00 40.94 107 LYS A CA 1
ATOM 805 C C . LYS A 1 107 ? 5.535 13.133 -2.392 1.00 40.94 107 LYS A C 1
ATOM 807 O O . LYS A 1 107 ? 5.242 13.852 -3.340 1.00 40.94 107 LYS A O 1
ATOM 812 N N . ASN A 1 108 ? 4.811 12.064 -2.078 1.00 40.81 108 ASN A N 1
ATOM 813 C CA . ASN A 1 108 ? 3.532 11.720 -2.700 1.00 40.81 108 ASN A CA 1
ATOM 814 C C . ASN A 1 108 ? 2.380 12.467 -2.028 1.00 40.81 108 ASN A C 1
ATOM 816 O O . ASN A 1 108 ? 1.392 12.722 -2.699 1.00 40.81 108 ASN A O 1
ATOM 820 N N . GLY A 1 109 ? 2.518 12.891 -0.766 1.00 41.06 109 GLY A N 1
ATOM 821 C CA . GLY A 1 109 ? 1.576 13.774 -0.072 1.00 41.06 109 GLY A CA 1
ATOM 822 C C . GLY A 1 109 ? 1.376 15.113 -0.786 1.00 41.06 109 GLY A C 1
ATOM 823 O O . GLY A 1 109 ? 0.258 15.608 -0.834 1.00 41.06 109 GLY A O 1
ATOM 824 N N . SER A 1 110 ? 2.405 15.636 -1.467 1.00 39.09 110 SER A N 1
ATOM 825 C CA . SER A 1 110 ? 2.283 16.779 -2.396 1.00 39.09 110 SER A CA 1
ATOM 826 C C . SER A 1 110 ? 1.549 16.468 -3.715 1.00 39.09 110 SER A C 1
ATOM 828 O O . SER A 1 110 ? 1.317 17.365 -4.523 1.00 39.09 110 SER A O 1
ATOM 830 N N . HIS A 1 111 ? 1.187 15.210 -3.967 1.00 44.41 111 HIS A N 1
ATOM 831 C CA . HIS A 1 111 ? 0.414 14.753 -5.130 1.00 44.41 111 HIS A CA 1
ATOM 832 C C . HIS A 1 111 ? -0.872 14.005 -4.749 1.00 44.41 111 HIS A C 1
ATOM 834 O O . HIS A 1 111 ? -1.580 13.530 -5.638 1.00 44.41 111 HIS A O 1
ATOM 840 N N . VAL A 1 112 ? -1.206 13.931 -3.456 1.00 47.00 112 VAL A N 1
ATOM 841 C CA . VAL A 1 112 ? -2.534 13.527 -2.994 1.00 47.00 112 VAL A CA 1
ATOM 842 C C . VAL A 1 112 ? -3.449 14.731 -3.197 1.00 47.00 112 VAL A C 1
ATOM 844 O O . VAL A 1 112 ? -3.581 15.600 -2.338 1.00 47.00 112 VAL A O 1
ATOM 847 N N . LEU A 1 113 ? -4.032 14.817 -4.391 1.00 38.84 113 LEU A N 1
ATOM 848 C CA . LEU A 1 113 ? -5.079 15.784 -4.695 1.00 38.84 113 LEU A CA 1
ATOM 849 C C . LEU A 1 113 ? -6.294 15.447 -3.823 1.00 38.84 113 LEU A C 1
ATOM 851 O O . LEU A 1 113 ? -6.978 14.449 -4.054 1.00 38.84 113 LEU A O 1
ATOM 855 N N . ARG A 1 114 ? -6.533 16.270 -2.798 1.00 37.06 114 ARG A N 1
ATOM 856 C CA . ARG A 1 114 ? -7.836 16.340 -2.134 1.00 37.06 114 ARG A CA 1
ATOM 857 C C . ARG A 1 114 ? -8.823 16.928 -3.143 1.00 37.06 114 ARG A C 1
ATOM 859 O O . ARG A 1 114 ? -8.511 17.949 -3.755 1.00 37.06 114 ARG A O 1
ATOM 866 N N . ARG A 1 115 ? -9.949 16.244 -3.364 1.00 37.62 115 ARG A N 1
ATOM 867 C CA . ARG A 1 115 ? -11.111 16.871 -4.006 1.00 37.62 115 ARG A CA 1
ATOM 868 C C . ARG A 1 115 ? -11.649 17.986 -3.121 1.00 37.62 115 ARG A C 1
ATOM 870 O O . ARG A 1 115 ? -11.551 17.831 -1.883 1.00 37.62 115 ARG A O 1
#

Foldseek 3Di:
DDDDDPDPPPDPVCVQQPDQWDWDAALNWIFIFGADCPPQNPLRGDDVVLVVLLVVVRVVPDQQAPAADDDDSCRRVSNVLSSVSSHHDHDDDPDVPPVVNVVCSVVRVVVGDRD

Secondary structure (DSSP, 8-state):
-------TTS-TTTGGGGSSEEEEEETTEEEEEE--HHHHGGGGS--HHHHHHHHHHHTTSS--TT-B---TT-TT-HHHHHHHHTT-B------TT-HHHHHHHHHHHTT----

InterPro domains:
  IPR019410 Lysine methyltransferase [PF10294] (27-86)
  IPR019410 Lysine methyltransferase [PTHR14614] (24-88)
  IPR029063 S-adenosyl-L-methionine-dependent methyltransferase superfamily [G3DSA:3.40.50.150] (8-112)
  IPR029063 S-adenosyl-L-methionine-dependent methyltransferase superfamily [SSF53335] (54-108)

Radius of gyration: 15.03 Å; chains: 1; bounding box: 32×36×41 Å